Protein AF-A0A6S6T316-F1 (afdb_monomer_lite)

Secondary structure (DSSP, 8-state):
----PPPGGGSGGG-S-EETTEEES----TTTTTS-TTTS-HHHHHHHBT--EEEEEEPPP--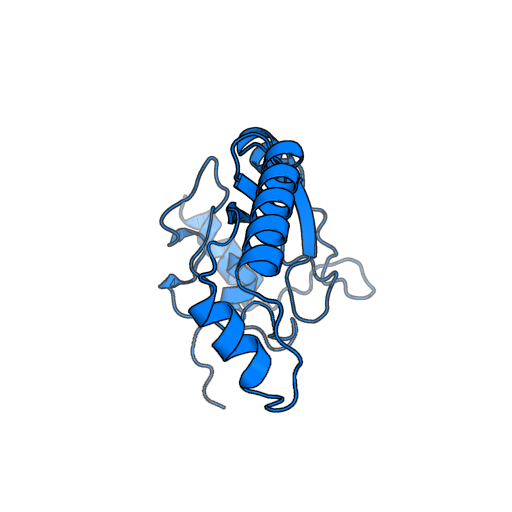HHHHHHHHHHS-TT--PPPHHHHHHHHHHHHHHHHHHSTTSEEEEEEEB-SSSSSSPEEEEEESSHHHHHHHHHH---------TTSS----HHHHHHHHHHHTT-

Foldseek 3Di:
DPPPADDPCQAQVNFPAADPNAAEQGDHDPQQAAAFPVRDHLRNCLRAALAKHKYKDFLDDDDLVNVVCVQCVVPVPRDDDDPVRVVVVSVVVQVVQCVVQPVRMKIWIWGNQVPDRRHTDTPDIHSDPVVSVVSSVVDRPRPAPDDPPRDRPSPVVSVVVVVVVVVVD

Structure (mmCIF, N/CA/C/O backbone):
data_AF-A0A6S6T316-F1
#
_entry.id   AF-A0A6S6T316-F1
#
loop_
_atom_site.group_PDB
_atom_site.id
_atom_site.type_symbol
_atom_site.label_atom_id
_atom_site.label_alt_id
_atom_site.label_comp_id
_atom_site.label_asym_id
_atom_site.label_entity_id
_atom_site.label_seq_id
_atom_site.pdbx_PDB_ins_code
_atom_site.Cartn_x
_atom_site.Cartn_y
_atom_site.Cartn_z
_atom_site.occupancy
_atom_site.B_iso_or_equiv
_atom_site.auth_seq_id
_atom_site.auth_comp_id
_atom_site.auth_asym_id
_atom_site.auth_atom_id
_atom_site.pdbx_PDB_model_num
ATOM 1 N N . MET A 1 1 ? -17.495 -25.872 -0.293 1.00 37.81 1 MET A N 1
ATOM 2 C CA . MET A 1 1 ? -16.042 -25.645 -0.421 1.00 37.81 1 MET A CA 1
ATOM 3 C C . MET A 1 1 ? -15.503 -25.477 0.986 1.00 37.81 1 MET A C 1
ATOM 5 O O . MET A 1 1 ? -16.246 -24.986 1.823 1.00 37.81 1 MET A O 1
ATOM 9 N N . LEU A 1 2 ? -14.320 -26.011 1.286 1.00 37.12 2 LEU A N 1
ATOM 10 C CA . LEU A 1 2 ? -13.720 -25.873 2.614 1.00 37.12 2 LEU A CA 1
ATOM 11 C C . LEU A 1 2 ? -13.450 -24.383 2.849 1.00 37.12 2 LEU A C 1
ATOM 13 O O . LEU A 1 2 ? -12.626 -23.819 2.140 1.00 37.12 2 LEU A O 1
ATOM 17 N N . ASN A 1 3 ? -14.174 -23.775 3.793 1.00 47.41 3 ASN A N 1
ATOM 18 C CA . ASN A 1 3 ? -13.830 -22.480 4.376 1.00 47.41 3 ASN A CA 1
ATOM 19 C C . ASN A 1 3 ? -12.446 -22.660 5.005 1.00 47.41 3 ASN A C 1
ATOM 21 O O . ASN A 1 3 ? -12.325 -23.193 6.110 1.00 47.41 3 ASN A O 1
ATOM 25 N N . THR A 1 4 ? -11.387 -22.339 4.271 1.00 56.19 4 THR A N 1
ATOM 26 C CA . THR A 1 4 ? -10.086 -22.127 4.892 1.00 56.19 4 THR A CA 1
ATOM 27 C C . THR A 1 4 ? -10.248 -20.888 5.747 1.00 56.19 4 THR A C 1
ATOM 29 O O . THR A 1 4 ? -10.395 -19.795 5.212 1.00 56.19 4 THR A O 1
ATOM 32 N N . LEU A 1 5 ? -10.324 -21.103 7.061 1.00 72.19 5 LEU A N 1
ATOM 33 C CA . LEU A 1 5 ? -10.373 -20.043 8.059 1.00 72.19 5 LEU A CA 1
ATOM 34 C C . LEU A 1 5 ? -9.274 -19.024 7.750 1.00 72.19 5 LEU A C 1
ATOM 36 O O . LEU A 1 5 ? -8.140 -19.418 7.463 1.00 72.19 5 LEU A O 1
ATOM 40 N N . PHE A 1 6 ? -9.623 -17.742 7.805 1.00 85.19 6 PHE A N 1
ATOM 41 C CA . PHE A 1 6 ? -8.655 -16.654 7.762 1.00 85.19 6 PHE A CA 1
ATOM 42 C C . PHE A 1 6 ? -7.544 -16.914 8.791 1.00 85.19 6 PHE A C 1
ATOM 44 O O . PHE A 1 6 ? -7.824 -17.157 9.964 1.00 85.19 6 PHE A O 1
ATOM 51 N N . ASP A 1 7 ? -6.292 -16.950 8.333 1.00 93.19 7 ASP A N 1
ATOM 52 C CA . ASP A 1 7 ? -5.141 -17.299 9.172 1.00 93.19 7 ASP A CA 1
ATOM 53 C C . ASP A 1 7 ? -4.931 -16.216 10.242 1.00 93.19 7 ASP A C 1
ATOM 55 O O . ASP A 1 7 ? -4.861 -15.027 9.926 1.00 93.19 7 ASP A O 1
ATOM 59 N N . GLU A 1 8 ? -4.807 -16.627 11.507 1.00 93.62 8 GLU A N 1
ATOM 60 C CA . GLU A 1 8 ? -4.684 -15.723 12.656 1.00 93.62 8 GLU A CA 1
ATOM 61 C C . GLU A 1 8 ? -3.498 -14.761 12.526 1.00 93.62 8 GLU A C 1
ATOM 63 O O . GLU A 1 8 ? -3.549 -13.650 13.053 1.00 93.62 8 GLU A O 1
ATOM 68 N N . LYS A 1 9 ? -2.441 -15.117 11.783 1.00 95.62 9 LYS A N 1
ATOM 69 C CA . LYS A 1 9 ? -1.315 -14.196 11.533 1.00 95.62 9 LYS A CA 1
ATOM 70 C C . LYS A 1 9 ? -1.733 -12.911 10.799 1.00 95.62 9 LYS A C 1
ATOM 72 O O . LYS A 1 9 ? -1.017 -11.916 10.855 1.00 95.62 9 LYS A O 1
ATOM 77 N N . TYR A 1 10 ? -2.866 -12.936 10.097 1.00 96.00 10 TYR A N 1
ATOM 78 C CA . TYR A 1 10 ? -3.429 -11.782 9.400 1.00 96.00 10 TYR A CA 1
ATOM 79 C C . TYR A 1 10 ? -4.398 -10.981 10.274 1.00 96.00 10 TYR A C 1
ATOM 81 O O . TYR A 1 10 ? -4.930 -9.974 9.818 1.00 96.00 10 TYR A O 1
ATOM 89 N N . TYR A 1 11 ? -4.668 -11.388 11.516 1.00 93.38 11 TYR A N 1
ATOM 90 C CA . TYR A 1 11 ? -5.544 -10.625 12.404 1.00 93.38 11 TYR A CA 1
ATOM 91 C C . TYR A 1 11 ? -4.879 -9.303 12.777 1.00 93.38 11 TYR A C 1
ATOM 93 O O . TYR A 1 11 ? -3.663 -9.238 12.970 1.00 93.38 11 TYR A O 1
ATOM 101 N N . PHE A 1 12 ? -5.671 -8.241 12.899 1.00 91.00 12 PHE A N 1
ATOM 102 C CA . PHE A 1 12 ? -5.146 -6.897 13.136 1.00 91.00 12 PHE A CA 1
ATOM 103 C C . PHE A 1 12 ? -4.294 -6.810 14.414 1.00 91.00 12 PHE A C 1
ATOM 105 O O . PHE A 1 12 ? -3.237 -6.188 14.426 1.00 91.00 12 PHE A O 1
ATOM 112 N N . GLU A 1 13 ? -4.735 -7.443 15.495 1.00 90.25 13 GLU A N 1
ATOM 113 C CA . GLU A 1 13 ? -4.039 -7.478 16.782 1.00 90.25 13 GLU A CA 1
ATOM 114 C C . GLU A 1 13 ? -2.739 -8.292 16.766 1.00 90.25 13 GLU A C 1
ATOM 116 O O . GLU A 1 13 ? -1.908 -8.118 17.655 1.00 90.25 13 GLU A O 1
ATOM 121 N N . ASN A 1 14 ? -2.551 -9.144 15.756 1.00 94.94 14 ASN A N 1
ATOM 122 C CA . ASN A 1 14 ? -1.367 -9.984 15.598 1.00 94.94 14 ASN A CA 1
ATOM 123 C C . ASN A 1 14 ? -0.296 -9.332 14.706 1.00 94.94 14 ASN A C 1
ATOM 125 O O . ASN A 1 14 ? 0.741 -9.941 14.449 1.00 94.94 14 ASN A O 1
ATOM 129 N N . GLN A 1 15 ? -0.524 -8.098 14.242 1.00 96.56 15 GLN A N 1
ATOM 130 C CA . GLN A 1 15 ? 0.447 -7.360 13.438 1.00 96.56 15 GLN A CA 1
ATOM 131 C C . GLN A 1 15 ? 1.603 -6.839 14.298 1.00 96.56 15 GLN A C 1
ATOM 133 O O . GLN A 1 15 ? 1.398 -6.311 15.390 1.00 96.56 15 GLN A O 1
ATOM 138 N N . GLU A 1 16 ? 2.831 -6.952 13.790 1.00 95.88 16 GLU A N 1
ATOM 139 C CA . GLU A 1 16 ? 4.038 -6.607 14.555 1.00 95.88 16 GLU A CA 1
ATOM 140 C C . GLU A 1 16 ? 4.209 -5.096 14.761 1.00 95.88 16 GLU A C 1
ATOM 142 O O . GLU A 1 16 ? 4.675 -4.652 15.811 1.00 95.88 16 GLU A O 1
ATOM 147 N N . ASN A 1 17 ? 3.836 -4.295 13.761 1.00 97.12 17 ASN A N 1
ATOM 148 C CA . ASN A 1 17 ? 4.099 -2.861 13.735 1.00 97.12 17 ASN A CA 1
ATOM 149 C C . ASN A 1 17 ? 2.803 -2.058 13.888 1.00 97.12 17 ASN A C 1
ATOM 151 O O . ASN A 1 17 ? 2.223 -1.577 12.915 1.00 97.12 17 ASN A O 1
ATOM 155 N N . ILE A 1 18 ? 2.337 -1.930 15.132 1.00 96.12 18 ILE A N 1
ATOM 156 C CA . ILE A 1 18 ? 1.175 -1.110 15.489 1.00 96.12 18 ILE A CA 1
ATOM 157 C C . ILE A 1 18 ? 1.657 0.142 16.220 1.00 96.12 18 ILE A C 1
ATOM 159 O O . ILE A 1 18 ? 2.182 0.068 17.332 1.00 96.12 18 ILE A O 1
ATOM 163 N N . VAL A 1 19 ? 1.422 1.308 15.620 1.00 96.56 19 VAL A N 1
ATOM 164 C CA . VAL A 1 19 ? 1.766 2.614 16.194 1.00 96.56 19 VAL A CA 1
ATOM 165 C C . VAL A 1 19 ? 0.485 3.397 16.422 1.00 96.56 19 VAL A C 1
ATOM 167 O O . VAL A 1 19 ? -0.316 3.587 15.511 1.00 96.56 19 VAL A O 1
ATOM 170 N N . ASP A 1 20 ? 0.268 3.827 17.664 1.00 93.31 20 ASP A N 1
ATOM 171 C CA . ASP A 1 20 ? -0.941 4.535 18.094 1.00 93.31 20 ASP A CA 1
ATOM 172 C C . ASP A 1 20 ? -2.260 3.865 17.658 1.00 93.31 20 ASP A C 1
ATOM 174 O O . ASP A 1 20 ? -3.233 4.536 17.305 1.00 93.31 20 ASP A O 1
ATOM 178 N N . GLY A 1 21 ? -2.292 2.529 17.679 1.00 90.94 21 GLY A N 1
ATOM 179 C CA . GLY A 1 21 ? -3.466 1.739 17.303 1.00 90.94 21 GLY A CA 1
ATOM 180 C C . GLY A 1 21 ? -3.693 1.588 15.796 1.00 90.94 21 GLY A C 1
ATOM 181 O O . GLY A 1 21 ? -4.751 1.093 15.415 1.00 90.94 21 GLY A O 1
ATOM 182 N N . ILE A 1 22 ? -2.731 1.981 14.955 1.00 95.81 22 ILE A N 1
ATOM 183 C CA . ILE A 1 22 ? -2.760 1.833 13.494 1.00 95.81 22 ILE A CA 1
ATOM 184 C C . ILE A 1 22 ? -1.643 0.879 13.064 1.00 95.81 22 ILE A C 1
ATOM 186 O O . ILE A 1 22 ? -0.488 1.071 13.442 1.00 95.81 22 ILE A O 1
ATOM 190 N N . ALA A 1 23 ? -1.979 -0.143 12.275 1.00 97.75 23 ALA A N 1
ATOM 191 C CA . ALA A 1 23 ? -0.981 -1.043 11.703 1.00 97.75 23 ALA A CA 1
ATOM 192 C C . ALA A 1 23 ? -0.223 -0.354 10.556 1.00 97.75 23 ALA A C 1
ATOM 194 O O . ALA A 1 23 ? -0.837 0.301 9.708 1.00 97.75 23 ALA A O 1
ATOM 195 N N . ILE A 1 24 ? 1.098 -0.514 10.534 1.00 98.44 24 ILE A N 1
ATOM 196 C CA . ILE A 1 24 ? 2.003 -0.011 9.498 1.00 98.44 24 ILE A CA 1
ATOM 197 C C . ILE A 1 24 ? 2.641 -1.211 8.802 1.00 98.44 24 ILE A C 1
ATOM 199 O O . ILE A 1 24 ? 3.224 -2.060 9.470 1.00 98.44 24 ILE A O 1
ATOM 203 N N . ASP A 1 25 ? 2.539 -1.257 7.476 1.00 98.38 25 ASP A N 1
ATOM 204 C CA . ASP A 1 25 ? 2.974 -2.376 6.636 1.00 98.38 25 ASP A CA 1
ATOM 205 C C . ASP A 1 25 ? 2.491 -3.733 7.178 1.00 98.38 25 ASP A C 1
ATOM 207 O O . ASP A 1 25 ? 3.304 -4.626 7.432 1.00 98.38 25 ASP A O 1
ATOM 211 N N . PRO A 1 26 ? 1.172 -3.891 7.420 1.00 97.94 26 PRO A N 1
ATOM 212 C CA . PRO A 1 26 ? 0.649 -5.130 7.972 1.00 97.94 26 PRO A CA 1
ATOM 213 C C . PRO A 1 26 ? 0.907 -6.314 7.038 1.00 97.94 26 PRO A C 1
ATOM 215 O O . PRO A 1 26 ? 0.885 -6.188 5.812 1.00 97.94 26 PRO A O 1
ATOM 218 N N . LEU A 1 27 ? 1.073 -7.490 7.635 1.00 97.94 27 LEU A N 1
ATOM 219 C CA . LEU A 1 27 ? 1.036 -8.753 6.923 1.00 97.94 27 LEU A CA 1
ATOM 220 C C . LEU A 1 27 ? -0.416 -9.032 6.517 1.00 97.94 27 LEU A C 1
ATOM 222 O O . LEU A 1 27 ? -1.286 -9.219 7.367 1.00 97.94 27 LEU A O 1
ATOM 226 N N . LEU A 1 28 ? -0.667 -9.072 5.212 1.00 96.44 28 LEU A N 1
ATOM 227 C CA . LEU A 1 28 ? -1.986 -9.297 4.619 1.00 96.44 28 LEU A CA 1
ATOM 228 C C . LEU A 1 28 ? -1.962 -10.549 3.724 1.00 96.44 28 LEU A C 1
ATOM 230 O O . LEU A 1 28 ? -0.885 -10.943 3.265 1.00 96.44 28 LEU A O 1
ATOM 234 N N . PRO A 1 29 ? -3.116 -11.190 3.469 1.00 95.44 29 PRO A N 1
ATOM 235 C CA . PRO A 1 29 ? -3.225 -12.229 2.448 1.00 95.44 29 PRO A CA 1
ATOM 236 C C . PRO A 1 29 ? -2.795 -11.737 1.063 1.00 95.44 29 PRO A C 1
ATOM 238 O O . PRO A 1 29 ? -3.011 -10.573 0.717 1.00 95.44 29 PRO A O 1
ATOM 241 N N . ASP A 1 30 ? -2.261 -12.642 0.242 1.00 95.56 30 ASP A N 1
ATOM 242 C CA . ASP A 1 30 ? -1.826 -12.330 -1.129 1.00 95.56 30 ASP A CA 1
ATOM 243 C C . ASP A 1 30 ? -2.976 -11.788 -2.001 1.00 95.56 30 ASP A C 1
ATOM 245 O O . ASP A 1 30 ? -2.758 -10.982 -2.905 1.00 95.56 30 ASP A O 1
ATOM 249 N N . ASP A 1 31 ? -4.210 -12.208 -1.719 1.00 95.19 31 ASP A N 1
ATOM 250 C CA . ASP A 1 31 ? -5.435 -11.847 -2.432 1.00 95.19 31 ASP A CA 1
ATOM 251 C C . ASP A 1 31 ? -6.216 -10.690 -1.781 1.00 95.19 31 ASP A C 1
ATOM 253 O O . ASP A 1 31 ? -7.246 -10.270 -2.309 1.00 95.19 31 ASP A O 1
ATOM 257 N N . PHE A 1 32 ? -5.710 -10.087 -0.697 1.00 95.88 32 PHE A N 1
ATOM 258 C CA . PHE A 1 32 ? -6.407 -9.036 0.061 1.00 95.88 32 PHE A CA 1
ATOM 259 C C . PHE A 1 32 ? -6.859 -7.839 -0.794 1.00 95.88 32 PHE A C 1
ATOM 261 O O . PHE A 1 32 ? -7.864 -7.192 -0.491 1.00 95.88 32 PHE A O 1
ATOM 268 N N . TYR A 1 33 ? -6.126 -7.539 -1.869 1.00 96.62 33 TYR A N 1
ATOM 269 C CA . TYR A 1 33 ? -6.394 -6.437 -2.800 1.00 96.62 33 TYR A CA 1
ATOM 270 C C . TYR A 1 33 ? -7.255 -6.824 -4.011 1.00 96.62 33 TYR A C 1
ATOM 272 O O . TYR A 1 33 ? -7.477 -5.986 -4.885 1.00 96.62 33 TYR A O 1
ATOM 280 N N . THR A 1 34 ? -7.692 -8.078 -4.094 1.00 95.50 34 THR A N 1
ATOM 281 C CA . THR A 1 34 ? -8.441 -8.618 -5.237 1.00 95.50 34 THR A CA 1
ATOM 282 C C . THR A 1 34 ? -9.684 -9.412 -4.842 1.00 95.50 34 THR A C 1
ATOM 284 O O . THR A 1 34 ? -10.527 -9.659 -5.701 1.00 95.50 34 THR A O 1
ATOM 287 N N . THR A 1 35 ? -9.816 -9.816 -3.577 1.00 93.25 35 THR A N 1
ATOM 288 C CA . THR A 1 35 ? -10.976 -10.571 -3.085 1.00 93.25 35 THR A CA 1
ATOM 289 C C . THR A 1 35 ? -12.196 -9.664 -2.932 1.00 93.25 35 THR A C 1
ATOM 291 O O . THR A 1 35 ? -12.150 -8.641 -2.238 1.00 93.25 35 THR A O 1
ATOM 294 N N . ALA A 1 36 ? -13.303 -10.049 -3.574 1.00 90.44 36 ALA A N 1
ATOM 295 C CA . ALA A 1 36 ? -14.576 -9.341 -3.500 1.00 90.44 36 ALA A CA 1
ATOM 296 C C . ALA A 1 36 ? -15.077 -9.258 -2.051 1.00 90.44 36 ALA A C 1
ATOM 298 O O . ALA A 1 36 ? -14.956 -10.220 -1.298 1.00 90.44 36 ALA A O 1
ATOM 299 N N . ASN A 1 37 ? -15.664 -8.132 -1.641 1.00 87.06 37 ASN A N 1
ATOM 300 C CA . ASN A 1 37 ? -16.099 -7.934 -0.253 1.00 87.06 37 ASN A CA 1
ATOM 301 C C . ASN A 1 37 ? -17.132 -8.975 0.219 1.00 87.06 37 ASN A C 1
ATOM 303 O O . ASN A 1 37 ? -17.152 -9.304 1.400 1.00 87.06 37 ASN A O 1
ATOM 307 N N . ASP A 1 38 ? -17.974 -9.481 -0.685 1.00 84.88 38 ASP A N 1
ATOM 308 C CA . ASP A 1 38 ? -18.977 -10.523 -0.431 1.00 84.88 38 ASP A CA 1
ATOM 309 C C . ASP A 1 38 ? -18.404 -11.952 -0.443 1.00 84.88 38 ASP A C 1
ATOM 311 O O . ASP A 1 38 ? -19.079 -12.887 -0.013 1.00 84.88 38 ASP A O 1
ATOM 315 N N . GLU A 1 39 ? -17.157 -12.120 -0.884 1.00 87.88 39 GLU A N 1
ATOM 316 C CA . GLU A 1 39 ? -16.420 -13.389 -0.884 1.00 87.88 39 GLU A CA 1
ATOM 317 C C . GLU A 1 39 ? -15.393 -13.489 0.261 1.00 87.88 39 GLU A C 1
ATOM 319 O O . GLU A 1 39 ? -14.829 -14.563 0.478 1.00 87.88 39 GLU A O 1
ATOM 324 N N . ARG A 1 40 ? -15.148 -12.399 1.007 1.00 89.81 40 ARG A N 1
ATOM 325 C CA . ARG A 1 40 ? -14.184 -12.362 2.124 1.00 89.81 40 ARG A CA 1
ATOM 326 C C . ARG A 1 40 ? -14.622 -13.229 3.301 1.00 89.81 40 ARG A C 1
ATOM 328 O O . ARG A 1 40 ? -15.809 -13.358 3.606 1.00 89.81 40 ARG A O 1
ATOM 335 N N . ASP A 1 41 ? -13.639 -13.770 4.018 1.00 89.12 41 ASP A N 1
ATOM 336 C CA . ASP A 1 41 ? -13.895 -14.488 5.266 1.00 89.12 41 ASP A CA 1
ATOM 337 C C . ASP A 1 41 ? -14.466 -13.535 6.331 1.00 89.12 41 ASP A C 1
ATOM 339 O O . ASP A 1 41 ? -14.079 -12.369 6.442 1.00 89.12 41 ASP A O 1
ATOM 343 N N . THR A 1 42 ? -15.388 -14.032 7.156 1.00 84.19 42 THR A N 1
ATOM 344 C CA . THR A 1 42 ? -16.025 -13.219 8.201 1.00 84.19 42 THR A CA 1
ATOM 345 C C . THR A 1 42 ? -15.030 -12.681 9.227 1.00 84.19 42 THR A C 1
ATOM 347 O O . THR A 1 42 ? -15.230 -11.577 9.728 1.00 84.19 42 THR A O 1
ATOM 350 N N . ASN A 1 43 ? -13.956 -13.417 9.534 1.00 85.25 43 ASN A N 1
ATOM 351 C CA . ASN A 1 43 ? -12.920 -12.927 10.442 1.00 85.25 43 ASN A CA 1
ATOM 352 C C . ASN A 1 43 ? -12.082 -11.841 9.766 1.00 85.25 43 ASN A C 1
ATOM 354 O O . ASN A 1 43 ? -11.781 -10.830 10.390 1.00 85.25 43 ASN A O 1
ATOM 358 N N . GLU A 1 44 ? -11.761 -11.983 8.480 1.00 90.56 44 GLU A N 1
ATOM 359 C CA . GLU A 1 44 ? -11.065 -10.928 7.738 1.00 90.56 44 GLU A CA 1
ATOM 360 C C . GLU A 1 44 ? -11.830 -9.600 7.811 1.00 90.56 44 GLU A C 1
ATOM 362 O O . GLU A 1 44 ? -11.257 -8.569 8.174 1.00 90.56 44 GLU A O 1
ATOM 367 N N . LEU A 1 45 ? -13.142 -9.640 7.550 1.00 88.88 45 LEU A N 1
ATOM 368 C CA . LEU A 1 45 ? -14.012 -8.476 7.700 1.00 88.88 45 LEU A CA 1
ATOM 369 C C . LEU A 1 45 ? -14.021 -7.960 9.148 1.00 88.88 45 LEU A C 1
ATOM 371 O O . LEU A 1 45 ? -13.918 -6.753 9.352 1.00 88.88 45 LEU A O 1
ATOM 375 N N . ALA A 1 46 ? -14.074 -8.841 10.153 1.00 83.69 46 ALA A N 1
ATOM 376 C CA . ALA A 1 46 ? -14.035 -8.456 11.568 1.00 83.69 46 ALA A CA 1
ATOM 377 C C . ALA A 1 46 ? -12.765 -7.692 11.964 1.00 83.69 46 ALA A C 1
ATOM 379 O O . ALA A 1 46 ? -12.841 -6.718 12.717 1.00 83.69 46 ALA A O 1
ATOM 380 N N . HIS A 1 47 ? -11.608 -8.095 11.440 1.00 86.81 47 HIS A N 1
ATOM 381 C CA . HIS A 1 47 ? -10.334 -7.474 11.795 1.00 86.81 47 HIS A CA 1
ATOM 382 C C . HIS A 1 47 ? -10.025 -6.219 10.967 1.00 86.81 47 HIS A C 1
ATOM 384 O O . HIS A 1 47 ? -9.418 -5.286 11.500 1.00 86.81 47 HIS A O 1
ATOM 390 N N . TRP A 1 48 ? -10.453 -6.157 9.701 1.00 92.94 48 TRP A N 1
ATOM 391 C CA . TRP A 1 48 ? -9.983 -5.134 8.757 1.00 92.94 48 TRP A CA 1
ATOM 392 C C . TRP A 1 48 ? -11.055 -4.177 8.232 1.00 92.94 48 TRP A C 1
ATOM 394 O O . TRP A 1 48 ? -10.712 -3.086 7.763 1.00 92.94 48 TRP A O 1
ATOM 404 N N . TRP A 1 49 ? -12.344 -4.523 8.306 1.00 90.12 49 TRP A N 1
ATOM 405 C CA . TRP A 1 49 ? -13.397 -3.651 7.786 1.00 90.12 49 TRP A CA 1
ATOM 406 C C . TRP A 1 49 ? -13.494 -2.349 8.580 1.00 90.12 49 TRP A C 1
ATOM 408 O O . TRP A 1 49 ? -13.552 -2.339 9.809 1.00 90.12 49 TRP A O 1
ATOM 418 N N . GLY A 1 50 ? -13.501 -1.221 7.872 1.00 87.81 50 GLY A N 1
ATOM 419 C CA . GLY A 1 50 ? -13.552 0.108 8.476 1.00 87.81 50 GLY A CA 1
ATOM 420 C C . GLY A 1 50 ? -12.314 0.478 9.299 1.00 87.81 50 GLY A C 1
ATOM 421 O O . GLY A 1 50 ? -12.315 1.546 9.912 1.00 87.81 50 GLY A O 1
ATOM 422 N N . ARG A 1 51 ? -11.262 -0.353 9.304 1.00 91.88 51 ARG A N 1
ATOM 423 C CA . ARG A 1 51 ? -10.043 -0.140 10.081 1.00 91.88 51 ARG A CA 1
ATOM 424 C C . ARG A 1 51 ? -8.909 0.369 9.181 1.00 91.88 51 ARG A C 1
ATOM 426 O O . ARG A 1 51 ? -8.425 -0.379 8.330 1.00 91.88 51 ARG A O 1
ATOM 433 N N . PRO A 1 52 ? -8.470 1.632 9.337 1.00 95.06 52 PRO A N 1
ATOM 434 C CA . PRO A 1 52 ? -7.361 2.149 8.555 1.00 95.06 52 PRO A CA 1
ATOM 435 C C . PRO A 1 52 ? -6.032 1.488 8.914 1.00 95.06 52 PRO A C 1
ATOM 437 O O . PRO A 1 52 ? -5.753 1.197 10.078 1.00 95.06 52 PRO A O 1
ATOM 440 N N . PHE A 1 53 ? -5.188 1.334 7.906 1.00 97.38 53 PHE A N 1
ATOM 441 C CA . PHE A 1 53 ? -3.797 0.927 8.037 1.00 97.38 53 PHE A CA 1
ATOM 442 C C . PHE A 1 53 ? -2.927 1.762 7.098 1.00 97.38 53 PHE A C 1
ATOM 444 O O . PHE A 1 53 ? -3.426 2.440 6.193 1.00 97.38 53 PHE A O 1
ATOM 451 N N . ILE A 1 54 ? -1.623 1.750 7.345 1.00 98.56 54 ILE A N 1
ATOM 452 C CA . ILE A 1 54 ? -0.643 2.521 6.585 1.00 98.56 54 ILE A CA 1
ATOM 453 C C . ILE A 1 54 ? 0.268 1.550 5.850 1.00 98.56 54 ILE A C 1
ATOM 455 O O . ILE A 1 54 ? 0.717 0.573 6.435 1.00 98.56 54 ILE A O 1
ATOM 459 N N . THR A 1 55 ? 0.571 1.836 4.588 1.00 98.50 55 THR A N 1
ATOM 460 C CA . THR A 1 55 ? 1.664 1.181 3.860 1.00 98.50 55 THR A CA 1
ATOM 461 C C . THR A 1 55 ? 2.727 2.206 3.502 1.00 98.50 55 THR A C 1
ATOM 463 O O . THR A 1 55 ? 2.397 3.332 3.108 1.00 98.50 55 THR A O 1
ATOM 466 N N . THR A 1 56 ? 3.989 1.823 3.612 1.00 98.06 56 THR A N 1
ATOM 467 C CA . THR A 1 56 ? 5.128 2.644 3.225 1.00 98.06 56 THR A CA 1
ATOM 468 C C . THR A 1 56 ? 5.638 2.239 1.850 1.00 98.06 56 THR A C 1
ATOM 470 O O . THR A 1 56 ? 5.586 1.082 1.443 1.00 98.06 56 THR A O 1
ATOM 473 N N . GLU A 1 57 ? 6.106 3.220 1.091 1.00 97.31 57 GLU A N 1
ATOM 474 C CA . GLU A 1 57 ? 6.792 2.981 -0.171 1.00 97.31 57 GLU A CA 1
ATOM 475 C C . GLU A 1 57 ? 7.996 3.908 -0.253 1.00 97.31 57 GLU A C 1
ATOM 477 O O . GLU A 1 57 ? 7.884 5.109 0.004 1.00 97.31 57 GLU A O 1
ATOM 482 N N . SER A 1 58 ? 9.147 3.349 -0.605 1.00 96.06 58 SER A N 1
ATOM 483 C CA . SER A 1 58 ? 10.337 4.103 -0.979 1.00 96.06 58 SER A CA 1
ATOM 484 C C . SER A 1 58 ? 10.498 4.098 -2.491 1.00 96.06 58 SER A C 1
ATOM 486 O O . SER A 1 58 ? 9.877 3.306 -3.203 1.00 96.06 58 SER A O 1
ATOM 488 N N . PHE A 1 59 ? 11.379 4.956 -2.996 1.00 94.44 59 PHE A N 1
ATOM 489 C CA . PHE A 1 59 ? 11.757 4.891 -4.396 1.00 94.44 59 PHE A CA 1
ATOM 490 C C . PHE A 1 59 ? 12.293 3.494 -4.737 1.00 94.44 59 PHE A C 1
ATOM 492 O O . PHE A 1 59 ? 13.241 3.016 -4.115 1.00 94.44 59 PHE A O 1
ATOM 499 N N . MET A 1 60 ? 11.656 2.825 -5.699 1.00 88.75 60 MET A N 1
ATOM 500 C CA . MET A 1 60 ? 12.034 1.472 -6.096 1.00 88.75 60 MET A CA 1
ATOM 501 C C . MET A 1 60 ? 13.405 1.491 -6.767 1.00 88.75 60 MET A C 1
ATOM 503 O O . MET A 1 60 ? 13.573 2.080 -7.834 1.00 88.75 60 MET A O 1
ATOM 507 N N . GLU A 1 61 ? 14.379 0.801 -6.191 1.00 86.69 61 GLU A N 1
ATOM 508 C CA . GLU A 1 61 ? 15.629 0.530 -6.890 1.00 86.69 61 GLU A CA 1
ATOM 509 C C . GLU A 1 61 ? 15.371 -0.488 -8.008 1.00 86.69 61 GLU A C 1
ATOM 511 O O . GLU A 1 61 ? 14.757 -1.532 -7.793 1.00 86.69 61 GLU A O 1
ATOM 516 N N . ASP A 1 62 ? 15.824 -0.182 -9.221 1.00 88.25 62 ASP A N 1
ATOM 517 C CA . ASP A 1 62 ? 15.717 -1.085 -10.365 1.00 88.25 62 ASP A CA 1
ATOM 518 C C . ASP A 1 62 ? 17.031 -1.032 -11.133 1.00 88.25 62 ASP A C 1
ATOM 520 O O . ASP A 1 62 ? 17.496 0.046 -11.518 1.00 88.25 62 ASP A O 1
ATOM 524 N N . SER A 1 63 ? 17.655 -2.190 -11.328 1.00 94.38 63 SER A N 1
ATOM 525 C CA . SER A 1 63 ? 18.879 -2.269 -12.115 1.00 94.38 63 SER A CA 1
ATOM 526 C C . SER A 1 63 ? 18.541 -2.229 -13.601 1.00 94.38 63 SER A C 1
ATOM 528 O O . SER A 1 63 ? 17.472 -2.663 -14.034 1.00 94.38 63 SER A O 1
ATOM 530 N N . TYR A 1 64 ? 19.480 -1.758 -14.421 1.00 96.25 64 TYR A N 1
ATOM 531 C CA . TYR A 1 64 ? 19.287 -1.768 -15.871 1.00 96.25 64 TYR A CA 1
ATOM 532 C C . TYR A 1 64 ? 19.053 -3.188 -16.416 1.00 96.25 64 TYR A C 1
ATOM 534 O O . TYR A 1 64 ? 18.271 -3.378 -17.344 1.00 96.25 64 TYR A O 1
ATOM 542 N N . GLU A 1 65 ? 19.679 -4.204 -15.813 1.00 95.50 65 GLU A N 1
ATOM 543 C CA . GLU A 1 65 ? 19.462 -5.609 -16.167 1.00 95.50 65 GLU A CA 1
ATOM 544 C C . GLU A 1 65 ? 18.029 -6.067 -15.853 1.00 95.50 65 GLU A C 1
ATOM 546 O O . GLU A 1 65 ? 17.372 -6.665 -16.709 1.00 95.50 65 GLU A O 1
ATOM 551 N N . ALA A 1 66 ? 17.523 -5.752 -14.656 1.00 94.62 66 ALA A N 1
ATOM 552 C CA . ALA A 1 66 ? 16.161 -6.090 -14.252 1.00 94.62 66 ALA A CA 1
ATOM 553 C C . ALA A 1 66 ? 15.117 -5.373 -15.125 1.00 94.62 66 ALA A C 1
ATOM 555 O O . ALA A 1 66 ? 14.156 -6.006 -15.574 1.00 94.62 66 ALA A O 1
ATOM 556 N N . TYR A 1 67 ? 15.359 -4.103 -15.462 1.00 94.50 67 TYR A N 1
ATOM 557 C CA . TYR A 1 67 ? 14.591 -3.364 -16.463 1.00 94.50 67 TYR A CA 1
ATOM 558 C C . TYR A 1 67 ? 14.594 -4.074 -17.822 1.00 94.50 67 TYR A C 1
ATOM 560 O O . TYR A 1 67 ? 13.525 -4.369 -18.357 1.00 94.50 67 TYR A O 1
ATOM 568 N N . CYS A 1 68 ? 15.770 -4.408 -18.365 1.00 94.56 68 CYS A N 1
ATOM 569 C CA . CYS A 1 68 ? 15.879 -5.059 -19.672 1.00 94.56 68 CYS A CA 1
ATOM 570 C C . CYS A 1 68 ? 15.097 -6.374 -19.714 1.00 94.56 68 CYS A C 1
ATOM 572 O O . CYS A 1 68 ? 14.358 -6.630 -20.668 1.00 94.56 68 CYS A O 1
ATOM 574 N N . LYS A 1 69 ? 15.224 -7.188 -18.662 1.00 94.00 69 LYS A N 1
ATOM 575 C CA . LYS A 1 69 ? 14.491 -8.445 -18.523 1.00 94.00 69 LYS A CA 1
ATOM 576 C C . LYS A 1 69 ? 12.980 -8.207 -18.518 1.00 94.00 69 LYS A C 1
ATOM 578 O O . LYS A 1 69 ? 12.291 -8.767 -19.362 1.00 94.00 69 LYS A O 1
ATOM 583 N N . ARG A 1 70 ? 12.477 -7.340 -17.632 1.00 93.25 70 ARG A N 1
ATOM 584 C CA . ARG A 1 70 ? 11.038 -7.051 -17.505 1.00 93.25 70 ARG A CA 1
ATOM 585 C C . ARG A 1 70 ? 10.432 -6.544 -18.813 1.00 93.25 70 ARG A C 1
ATOM 587 O O . ARG A 1 70 ? 9.340 -6.958 -19.185 1.00 93.25 70 ARG A O 1
ATOM 594 N N . MET A 1 71 ? 11.140 -5.661 -19.515 1.00 92.75 71 MET A N 1
ATOM 595 C CA . MET A 1 71 ? 10.624 -5.051 -20.742 1.00 92.75 71 MET A CA 1
ATOM 596 C C . MET A 1 71 ? 10.642 -5.997 -21.946 1.00 92.75 71 MET A C 1
ATOM 598 O O . MET A 1 71 ? 9.854 -5.806 -22.866 1.00 92.75 71 MET A O 1
ATOM 602 N N . THR A 1 72 ? 11.502 -7.019 -21.944 1.00 93.81 72 THR A N 1
ATOM 603 C CA . THR A 1 72 ? 11.606 -7.986 -23.054 1.00 93.81 72 THR A CA 1
ATOM 604 C C . THR A 1 72 ? 10.896 -9.311 -22.792 1.00 93.81 72 THR A C 1
ATOM 606 O O . THR A 1 72 ? 10.708 -10.090 -23.724 1.00 93.81 72 THR A O 1
ATOM 609 N N . GLU A 1 73 ? 10.465 -9.567 -21.551 1.00 92.25 73 GLU A N 1
ATOM 610 C CA . GLU A 1 73 ? 9.821 -10.821 -21.141 1.00 92.25 73 GLU A CA 1
ATOM 611 C C . GLU A 1 73 ? 8.536 -11.116 -21.925 1.00 92.25 73 GLU A C 1
ATOM 613 O O . GLU A 1 73 ? 8.303 -12.255 -22.328 1.00 92.25 73 GLU A O 1
ATOM 618 N N . PHE A 1 74 ? 7.730 -10.087 -22.191 1.00 85.69 74 PHE A N 1
ATOM 619 C CA . PHE A 1 74 ? 6.455 -10.224 -22.904 1.00 85.69 74 PHE A CA 1
ATOM 620 C C . PHE A 1 74 ? 6.512 -9.747 -24.358 1.00 85.69 74 PHE A C 1
ATOM 622 O O . PHE A 1 74 ? 5.658 -10.126 -25.159 1.00 85.69 74 PHE A O 1
ATOM 629 N N . ASP A 1 75 ? 7.520 -8.947 -24.709 1.00 90.94 75 ASP A N 1
ATOM 630 C CA . ASP A 1 75 ? 7.750 -8.469 -26.068 1.00 90.94 75 ASP A CA 1
ATOM 631 C C . ASP A 1 75 ? 9.250 -8.400 -26.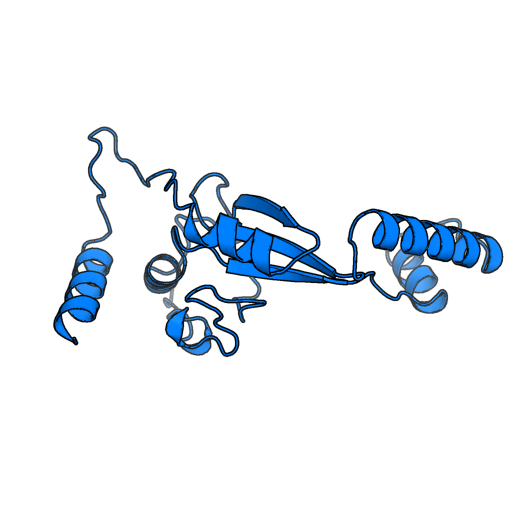369 1.00 90.94 75 ASP A C 1
ATOM 633 O O . ASP A 1 75 ? 9.947 -7.434 -26.062 1.00 90.94 75 ASP A O 1
ATOM 637 N N . VAL A 1 76 ? 9.753 -9.438 -27.032 1.00 84.50 76 VAL A N 1
ATOM 638 C CA . VAL A 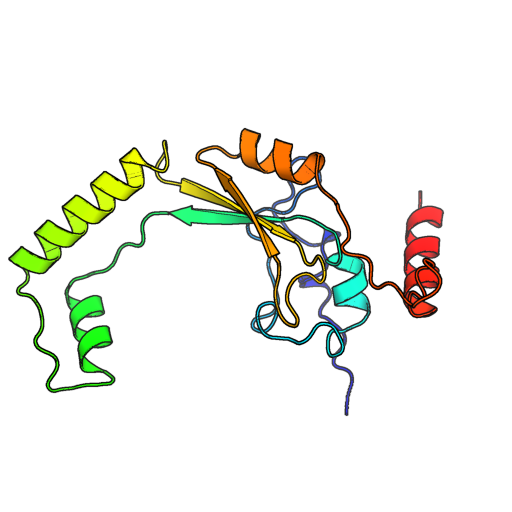1 76 ? 11.161 -9.524 -27.443 1.00 84.50 76 VAL A CA 1
ATOM 639 C C . VAL A 1 76 ? 11.558 -8.463 -28.475 1.00 84.50 76 VAL A C 1
ATOM 641 O O . VAL A 1 76 ? 12.749 -8.246 -28.691 1.00 84.50 76 VAL A O 1
ATOM 644 N N . ALA A 1 77 ? 10.590 -7.817 -29.134 1.00 92.00 77 ALA A N 1
ATOM 645 C CA . ALA A 1 77 ? 10.831 -6.729 -30.074 1.00 92.00 77 ALA A CA 1
ATOM 646 C C . ALA A 1 77 ? 10.795 -5.347 -29.399 1.00 92.00 77 ALA A C 1
ATOM 648 O O . ALA A 1 77 ? 10.976 -4.335 -30.086 1.00 92.00 77 ALA A O 1
ATOM 649 N N . TYR A 1 78 ? 10.594 -5.288 -28.076 1.00 92.38 78 TYR A N 1
ATOM 650 C CA . TYR A 1 78 ? 10.596 -4.038 -27.332 1.00 92.38 78 TYR A CA 1
ATOM 651 C C . TYR A 1 78 ? 11.926 -3.301 -27.515 1.00 92.38 78 TYR A C 1
ATOM 653 O O . TYR A 1 78 ? 13.016 -3.831 -27.274 1.00 92.38 78 TYR A O 1
ATOM 661 N N . LYS A 1 79 ? 11.843 -2.037 -27.934 1.00 94.69 79 LYS A N 1
ATOM 662 C CA . LYS A 1 79 ? 13.018 -1.181 -28.080 1.00 94.69 79 LYS A CA 1
ATOM 663 C C . LYS A 1 79 ? 13.456 -0.687 -26.703 1.00 94.69 79 LYS A C 1
ATOM 665 O O . LYS A 1 79 ? 12.908 0.285 -26.190 1.00 94.69 79 LYS A O 1
ATOM 670 N N . LEU A 1 80 ? 14.461 -1.349 -26.140 1.00 95.38 80 LEU A N 1
ATOM 671 C CA . LEU A 1 80 ? 15.094 -0.933 -24.892 1.00 95.38 80 LEU A CA 1
ATOM 672 C C . LEU A 1 80 ? 15.736 0.453 -25.027 1.00 95.38 80 LEU A C 1
ATOM 674 O O . LEU A 1 80 ? 16.340 0.781 -26.053 1.00 95.38 80 LEU A O 1
ATOM 678 N N . GLU A 1 81 ? 15.609 1.243 -23.966 1.00 96.38 81 GLU A N 1
ATOM 679 C CA . GLU A 1 81 ? 16.465 2.406 -23.729 1.00 96.38 81 GLU A CA 1
ATOM 680 C C . GLU A 1 81 ? 17.927 1.962 -23.648 1.00 96.38 81 GLU A C 1
ATOM 682 O O . GLU A 1 81 ? 18.214 0.834 -23.255 1.00 96.38 81 GLU A O 1
ATOM 687 N N . SER A 1 82 ? 18.858 2.847 -23.988 1.00 97.19 82 SER A N 1
ATOM 688 C CA . SER A 1 82 ? 20.266 2.653 -23.642 1.00 97.19 82 SER A CA 1
ATOM 689 C C . SER A 1 82 ? 20.486 2.772 -22.128 1.00 97.19 82 SER A C 1
ATOM 691 O O . SER A 1 82 ? 19.669 3.342 -21.405 1.00 97.19 82 SER A O 1
ATOM 693 N N . LEU A 1 83 ? 21.632 2.285 -21.637 1.00 97.44 83 LEU A N 1
ATOM 694 C CA . LEU A 1 83 ? 22.006 2.423 -20.224 1.00 97.44 83 LEU A CA 1
ATOM 695 C C . LEU A 1 83 ? 22.038 3.895 -19.774 1.00 97.44 83 LEU A C 1
ATOM 697 O O . LEU A 1 83 ? 21.635 4.200 -18.655 1.00 97.44 83 LEU A O 1
ATOM 701 N N . GLU A 1 84 ? 22.510 4.801 -20.632 1.00 97.69 84 GLU A N 1
ATOM 702 C CA . GLU A 1 84 ? 22.579 6.237 -20.337 1.00 97.69 84 GLU A CA 1
ATOM 703 C C . GLU A 1 84 ? 21.180 6.853 -20.213 1.00 97.69 84 GLU A C 1
ATOM 705 O O . GLU A 1 84 ? 20.884 7.490 -19.203 1.00 97.69 84 GLU A O 1
ATOM 710 N N . GLU A 1 85 ? 20.298 6.596 -21.186 1.00 97.75 85 GLU A N 1
ATOM 711 C CA . GLU A 1 85 ? 18.901 7.053 -21.158 1.00 97.75 85 GLU A CA 1
ATOM 712 C C . GLU A 1 85 ? 18.161 6.518 -19.928 1.00 97.75 85 GLU A C 1
ATOM 714 O O . GLU A 1 85 ? 17.506 7.290 -19.225 1.00 97.75 85 GLU A O 1
ATOM 719 N N . PHE A 1 86 ? 18.325 5.225 -19.627 1.00 97.06 86 PHE A N 1
ATOM 720 C CA . PHE A 1 86 ? 17.768 4.610 -18.428 1.00 97.06 86 PHE A CA 1
ATOM 721 C C . PHE A 1 86 ? 18.268 5.324 -17.174 1.00 97.06 86 PHE A C 1
ATOM 723 O O . PHE A 1 86 ? 17.463 5.769 -16.364 1.00 97.06 86 PHE A O 1
ATOM 730 N N . THR A 1 87 ? 19.585 5.483 -17.029 1.00 96.00 87 THR A N 1
ATOM 731 C CA . THR A 1 87 ? 20.197 6.072 -15.829 1.00 96.00 87 THR A CA 1
ATOM 732 C C . THR A 1 87 ? 19.727 7.509 -15.627 1.00 96.00 87 THR A C 1
ATOM 734 O O . THR A 1 87 ? 19.250 7.846 -14.549 1.00 96.00 87 THR A O 1
ATOM 737 N N . THR A 1 88 ? 19.751 8.331 -16.680 1.00 97.38 88 THR A N 1
ATOM 738 C CA . THR A 1 88 ? 19.256 9.714 -16.621 1.00 97.38 88 THR A CA 1
ATOM 739 C C . THR A 1 88 ? 17.771 9.772 -16.259 1.00 97.38 88 THR A C 1
ATOM 741 O O . THR A 1 88 ? 17.360 10.617 -15.463 1.00 97.38 88 THR A O 1
ATOM 744 N N . ARG A 1 89 ? 16.934 8.8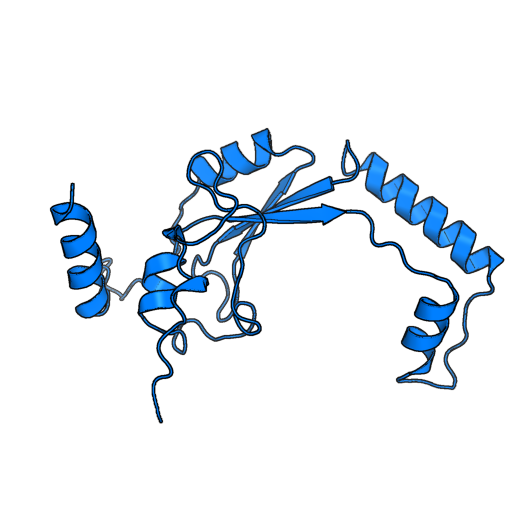82 -16.810 1.00 96.12 89 ARG A N 1
ATOM 745 C CA . ARG A 1 89 ? 15.518 8.807 -16.426 1.00 96.12 89 ARG A CA 1
ATOM 746 C C . ARG A 1 89 ? 15.370 8.429 -14.953 1.00 96.12 89 ARG A C 1
ATOM 748 O O . ARG A 1 89 ? 14.638 9.110 -14.247 1.00 96.12 89 ARG A O 1
ATOM 755 N N . ARG A 1 90 ? 16.103 7.419 -14.470 1.00 95.50 90 ARG A N 1
ATOM 756 C CA . ARG A 1 90 ? 16.059 6.987 -13.063 1.00 95.50 90 ARG A CA 1
ATOM 757 C C . ARG A 1 90 ? 16.499 8.089 -12.099 1.00 95.50 90 ARG A C 1
ATOM 759 O O . ARG A 1 90 ? 15.808 8.303 -11.113 1.00 95.50 90 ARG A O 1
ATOM 766 N N . GLU A 1 91 ? 17.571 8.819 -12.401 1.00 95.12 91 GLU A N 1
ATOM 767 C CA . GLU A 1 91 ? 18.026 9.957 -11.586 1.00 95.12 91 GLU A CA 1
ATOM 768 C C . GLU A 1 91 ? 16.960 11.062 -11.505 1.00 95.12 91 GLU A C 1
ATOM 770 O O . GLU A 1 91 ? 16.709 11.623 -10.438 1.00 95.12 91 GLU A O 1
ATOM 775 N N . ASN A 1 92 ? 16.290 11.359 -12.624 1.00 96.31 92 ASN A N 1
ATOM 776 C CA . ASN A 1 92 ? 15.198 12.332 -12.648 1.00 96.31 92 ASN A CA 1
ATOM 777 C C . ASN A 1 92 ? 13.961 11.835 -11.885 1.00 96.31 92 ASN A C 1
ATOM 779 O O . ASN A 1 92 ? 13.358 12.612 -11.144 1.00 96.31 92 ASN A O 1
ATOM 783 N N . ASP A 1 93 ? 13.603 10.558 -12.037 1.00 95.31 93 ASP A N 1
ATOM 784 C CA . ASP A 1 93 ? 12.503 9.928 -11.303 1.00 95.31 93 ASP A CA 1
ATOM 785 C C . ASP A 1 93 ? 12.778 9.967 -9.788 1.00 95.31 93 ASP A C 1
ATOM 787 O O . ASP A 1 93 ? 11.891 10.308 -9.009 1.00 95.31 93 ASP A O 1
ATOM 791 N N . GLU A 1 94 ? 14.009 9.659 -9.364 1.00 95.31 94 GLU A N 1
ATOM 792 C CA . GLU A 1 94 ? 14.424 9.661 -7.955 1.00 95.31 94 GLU A CA 1
ATOM 793 C C . GLU A 1 94 ? 14.379 11.067 -7.374 1.00 95.31 94 GLU A C 1
ATOM 795 O O . GLU A 1 9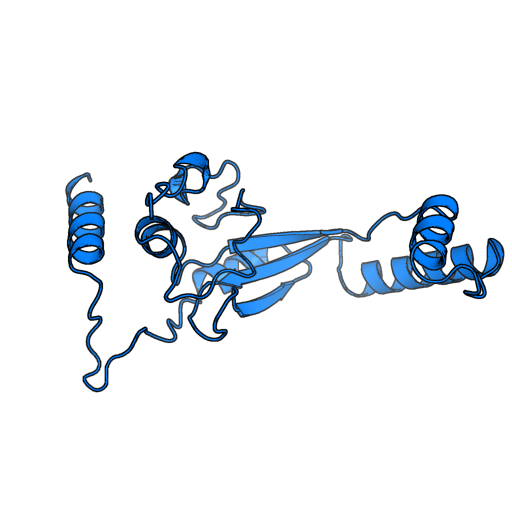4 ? 13.868 11.294 -6.275 1.00 95.31 94 GLU A O 1
ATOM 800 N N . LYS A 1 95 ? 14.890 12.039 -8.130 1.00 95.19 95 LYS A N 1
ATOM 801 C CA . LYS A 1 95 ? 14.829 13.441 -7.744 1.00 95.19 95 LYS A CA 1
ATOM 802 C C . LYS A 1 95 ? 13.379 13.893 -7.580 1.00 95.19 95 LYS A C 1
ATOM 804 O O . LYS A 1 95 ? 13.039 14.450 -6.541 1.00 95.19 95 LYS A O 1
ATOM 809 N N . SER A 1 96 ? 12.520 13.607 -8.560 1.00 95.62 96 SER A N 1
ATOM 810 C CA . SER A 1 96 ? 11.096 13.945 -8.487 1.00 95.62 96 SER A CA 1
ATOM 811 C C . SER A 1 96 ? 10.402 13.248 -7.317 1.00 95.62 96 SER A C 1
ATOM 813 O O . SER A 1 96 ? 9.529 13.846 -6.689 1.00 95.62 96 SER A O 1
ATOM 815 N N . TRP A 1 97 ? 10.777 12.002 -7.011 1.00 96.56 97 TRP A N 1
ATOM 816 C CA . TRP A 1 97 ? 10.253 11.265 -5.866 1.00 96.56 97 TRP A CA 1
ATOM 817 C C . TRP A 1 97 ? 10.605 11.958 -4.552 1.00 96.56 97 TRP A C 1
ATOM 819 O O . TRP A 1 97 ? 9.716 12.229 -3.753 1.00 96.56 97 TRP A O 1
ATOM 829 N N . ASN A 1 98 ? 11.876 12.300 -4.349 1.00 94.75 98 ASN A N 1
ATOM 830 C CA . ASN A 1 98 ? 12.350 12.944 -3.122 1.00 94.75 98 ASN A CA 1
ATOM 831 C C . ASN A 1 98 ? 11.876 14.400 -2.975 1.00 94.75 98 ASN A C 1
ATOM 833 O O . ASN A 1 98 ? 11.737 14.890 -1.856 1.00 94.75 98 ASN A O 1
ATOM 837 N N . GLU A 1 99 ? 11.615 15.098 -4.084 1.00 94.94 99 GLU A N 1
ATOM 838 C CA . GLU A 1 99 ? 10.974 16.418 -4.066 1.00 94.94 99 GLU A CA 1
ATOM 839 C C . GLU A 1 99 ? 9.507 16.335 -3.619 1.00 94.94 99 GLU A C 1
ATOM 841 O O . GLU A 1 99 ? 9.013 17.254 -2.965 1.00 94.94 99 GLU A O 1
ATOM 846 N N . HIS A 1 100 ? 8.811 15.245 -3.957 1.00 94.69 100 HIS A N 1
ATOM 847 C CA . HIS A 1 100 ? 7.402 15.057 -3.615 1.00 94.69 100 HIS A CA 1
ATOM 848 C C . HIS A 1 100 ? 7.194 14.414 -2.236 1.00 94.69 100 HIS A C 1
ATOM 850 O O . HIS A 1 100 ? 6.298 14.822 -1.498 1.00 94.69 100 HIS A O 1
ATOM 856 N N . TRP A 1 101 ? 8.035 13.442 -1.882 1.00 96.44 101 TRP A N 1
ATOM 857 C CA . TRP A 1 101 ? 8.017 12.718 -0.614 1.00 96.44 101 TRP A CA 1
ATOM 858 C C . TRP A 1 101 ? 9.239 13.104 0.205 1.00 96.44 101 TRP A C 1
ATOM 860 O O . TRP A 1 101 ? 10.308 12.501 0.092 1.00 96.44 101 TRP A O 1
ATOM 870 N N . VAL A 1 102 ? 9.088 14.141 1.027 1.00 89.56 102 VAL A N 1
ATOM 871 C CA . VAL A 1 102 ? 10.179 14.634 1.873 1.00 89.56 102 VAL A CA 1
ATOM 872 C C . VAL A 1 102 ? 10.604 13.522 2.834 1.00 89.56 102 VAL A C 1
ATOM 874 O O . VAL A 1 102 ? 9.807 13.053 3.637 1.00 89.56 102 VAL A O 1
ATOM 877 N N . GLY A 1 103 ? 11.868 13.099 2.751 1.00 88.31 103 GLY A N 1
ATOM 878 C CA . GLY A 1 103 ? 12.385 11.938 3.488 1.00 88.31 103 GLY A CA 1
ATOM 879 C C . GLY A 1 103 ? 12.398 10.631 2.686 1.00 88.31 103 GLY A C 1
ATOM 880 O O . GLY A 1 103 ? 12.788 9.603 3.229 1.00 88.31 103 GLY A O 1
ATOM 881 N N . GLY A 1 104 ? 12.003 10.664 1.408 1.00 94.75 104 GLY A N 1
ATOM 882 C CA . GLY A 1 104 ? 12.104 9.547 0.465 1.00 94.75 104 GLY A CA 1
ATOM 883 C C . GLY A 1 104 ? 11.066 8.441 0.661 1.00 94.75 104 GLY A C 1
ATOM 884 O O . GLY A 1 104 ? 11.086 7.458 -0.081 1.00 94.75 104 GLY A O 1
ATOM 885 N N . ILE A 1 105 ? 10.151 8.600 1.621 1.00 96.94 105 ILE A N 1
ATOM 886 C CA . ILE A 1 105 ? 9.126 7.615 1.972 1.00 96.94 105 ILE A CA 1
ATOM 887 C C . ILE A 1 105 ? 7.742 8.235 1.793 1.00 96.94 105 ILE A C 1
ATOM 889 O O . ILE A 1 105 ? 7.444 9.301 2.333 1.00 96.94 105 ILE A O 1
ATOM 893 N N . ARG A 1 106 ? 6.881 7.526 1.066 1.00 98.19 106 ARG A N 1
ATOM 894 C CA . ARG A 1 106 ? 5.452 7.805 0.965 1.00 98.19 106 ARG A CA 1
ATOM 895 C C . ARG A 1 106 ? 4.691 6.943 1.964 1.00 98.19 106 ARG A C 1
ATOM 897 O O . ARG A 1 106 ? 4.769 5.721 1.903 1.00 98.19 106 ARG A O 1
ATOM 904 N N . TYR A 1 107 ? 3.886 7.571 2.811 1.00 98.44 107 TYR A N 1
ATOM 905 C CA . TYR A 1 107 ? 2.954 6.898 3.715 1.00 98.44 107 TYR A CA 1
ATOM 906 C C . TYR A 1 107 ? 1.554 6.949 3.112 1.00 98.44 107 TYR A C 1
ATOM 908 O O . TYR A 1 107 ? 0.977 8.026 2.961 1.00 98.44 107 TYR A O 1
ATOM 916 N N . SER A 1 108 ? 1.008 5.795 2.741 1.00 98.25 108 SER A N 1
ATOM 917 C CA . SER A 1 108 ? -0.319 5.681 2.132 1.00 98.25 108 SER A CA 1
ATOM 918 C C . SER A 1 108 ? -1.311 5.143 3.151 1.00 98.25 108 SER A C 1
ATOM 920 O O . SER A 1 108 ? -1.116 4.051 3.674 1.00 98.25 108 SER A O 1
ATOM 922 N N . VAL A 1 109 ? -2.374 5.896 3.428 1.00 97.88 109 VAL A N 1
ATOM 923 C CA . VAL A 1 109 ? -3.433 5.483 4.356 1.00 97.88 109 VAL A CA 1
ATOM 924 C C . VAL A 1 109 ? -4.531 4.789 3.566 1.00 97.88 109 VAL A C 1
ATOM 926 O O . VAL A 1 109 ? -5.108 5.378 2.649 1.00 97.88 109 VAL A O 1
ATOM 929 N N . GLN A 1 110 ? -4.840 3.552 3.933 1.00 96.81 110 GLN A N 1
ATOM 930 C CA . GLN A 1 110 ? -5.795 2.692 3.239 1.00 96.81 110 GLN A CA 1
ATOM 931 C C . GLN A 1 110 ? -6.828 2.139 4.221 1.00 96.81 110 GLN A C 1
ATOM 933 O O . GLN A 1 110 ? -6.561 2.044 5.416 1.00 96.81 110 GLN A O 1
ATOM 938 N N . CYS A 1 111 ? -8.025 1.799 3.739 1.00 94.00 111 CYS A N 1
ATOM 939 C CA . CYS A 1 111 ? -9.070 1.197 4.570 1.00 94.00 111 CYS A CA 1
ATOM 940 C C . CYS A 1 111 ? -10.063 0.395 3.718 1.00 94.00 111 CYS A C 1
ATOM 942 O O . CYS A 1 111 ? -10.479 0.860 2.652 1.00 94.00 111 CYS A O 1
ATOM 944 N N . LEU A 1 112 ? -10.481 -0.784 4.188 1.00 91.44 112 LEU A N 1
ATOM 945 C CA . LEU A 1 112 ? -11.625 -1.500 3.619 1.00 91.44 112 LEU A CA 1
ATOM 946 C C . LEU A 1 112 ? -12.912 -0.768 4.001 1.00 91.44 112 LEU A C 1
ATOM 948 O O . LEU A 1 112 ? -13.490 -0.989 5.059 1.00 91.44 112 LEU A O 1
ATOM 952 N N . THR A 1 113 ? -13.328 0.163 3.148 1.00 85.62 113 THR A N 1
ATOM 953 C CA . THR A 1 113 ? -14.504 1.003 3.396 1.00 85.62 113 THR A CA 1
ATOM 954 C C . THR A 1 113 ? -15.751 0.537 2.663 1.00 85.62 113 THR A C 1
ATOM 956 O O . THR A 1 113 ? -16.795 1.117 2.913 1.00 85.62 113 THR A O 1
ATOM 959 N N . GLY A 1 114 ? -15.644 -0.409 1.722 1.00 83.38 114 GLY A N 1
ATOM 960 C CA . GLY A 1 114 ? -16.711 -0.752 0.772 1.00 83.38 114 GLY A CA 1
ATOM 961 C C . GLY A 1 114 ? -16.826 0.180 -0.439 1.00 83.38 114 GLY A C 1
ATOM 962 O O . GLY A 1 114 ? -17.702 -0.012 -1.275 1.00 83.38 114 GLY A O 1
ATOM 963 N N . GLY A 1 115 ? -15.938 1.176 -0.577 1.00 85.88 115 GLY A N 1
ATOM 964 C CA . GLY A 1 115 ? -15.932 2.074 -1.740 1.00 85.88 115 GLY A CA 1
ATOM 965 C C . GLY A 1 115 ? -15.553 1.390 -3.062 1.00 85.88 115 GLY A C 1
ATOM 966 O O . GLY A 1 115 ? -16.044 1.780 -4.120 1.00 85.88 115 GLY A O 1
ATOM 967 N N . ALA A 1 116 ? -14.699 0.365 -3.006 1.00 88.25 116 ALA A N 1
ATOM 968 C CA . ALA A 1 116 ? -14.417 -0.540 -4.117 1.00 88.25 116 ALA A CA 1
ATOM 969 C C . ALA A 1 116 ? -14.973 -1.933 -3.800 1.00 88.25 116 ALA A C 1
ATOM 971 O O . ALA A 1 116 ? -15.112 -2.296 -2.631 1.00 88.25 116 ALA A O 1
ATOM 972 N N . TRP A 1 117 ? -15.277 -2.704 -4.846 1.00 87.88 117 TRP A N 1
ATOM 973 C CA . TRP A 1 117 ? -15.870 -4.035 -4.707 1.00 87.88 117 TRP A CA 1
ATOM 974 C C . TRP A 1 117 ? -14.888 -5.079 -4.148 1.00 87.88 117 TRP A C 1
ATOM 976 O O . TRP A 1 117 ? -15.341 -6.029 -3.524 1.00 87.88 117 TRP A O 1
ATOM 986 N N . ASP A 1 118 ? -13.575 -4.886 -4.330 1.00 90.00 118 ASP A N 1
ATOM 987 C CA . ASP A 1 118 ? -12.530 -5.904 -4.130 1.00 90.00 118 ASP A CA 1
ATOM 988 C C . ASP A 1 118 ? -11.298 -5.458 -3.329 1.00 90.00 118 ASP A C 1
ATOM 990 O O . ASP A 1 118 ? -10.422 -6.274 -3.053 1.00 90.00 118 ASP A O 1
ATOM 994 N N . ARG A 1 119 ? -11.165 -4.171 -2.987 1.00 94.69 119 ARG A N 1
ATOM 995 C CA . ARG A 1 119 ? -9.914 -3.645 -2.419 1.00 94.69 119 ARG A CA 1
ATOM 996 C C . ARG A 1 119 ? -10.105 -2.490 -1.442 1.00 94.69 119 ARG A C 1
ATOM 998 O O . ARG A 1 119 ? -11.117 -1.783 -1.504 1.00 94.69 119 ARG A O 1
ATOM 1005 N N . PRO A 1 120 ? -9.101 -2.223 -0.588 1.00 94.81 120 PRO A N 1
ATOM 1006 C CA . PRO A 1 120 ? -9.075 -1.027 0.239 1.00 94.81 120 PRO A CA 1
ATOM 1007 C C . PRO A 1 120 ? -9.184 0.251 -0.595 1.00 94.81 120 PRO A C 1
ATOM 1009 O O . PRO A 1 120 ? -8.586 0.393 -1.662 1.00 94.81 120 PRO A O 1
ATOM 1012 N N . SER A 1 121 ? -9.929 1.220 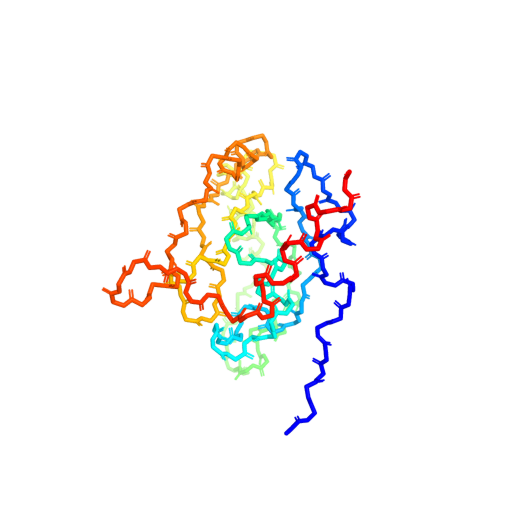-0.076 1.00 92.06 121 SER A N 1
ATOM 1013 C CA . SER A 1 121 ? -9.922 2.578 -0.606 1.00 92.06 121 SER A CA 1
ATOM 1014 C C . SER A 1 121 ? -8.684 3.324 -0.124 1.00 92.06 121 SER A C 1
ATOM 1016 O O . SER A 1 121 ? -8.338 3.269 1.058 1.00 92.06 121 SER A O 1
ATOM 1018 N N . MET A 1 122 ? -8.062 4.078 -1.029 1.00 94.75 122 MET A N 1
ATOM 1019 C CA . MET A 1 122 ? -7.001 5.021 -0.687 1.00 94.75 122 MET A CA 1
ATOM 1020 C C . MET A 1 122 ? -7.610 6.255 -0.018 1.00 94.75 122 MET A C 1
ATOM 1022 O O . MET A 1 122 ? -8.437 6.943 -0.618 1.00 94.75 122 MET A O 1
ATOM 1026 N N . LEU A 1 123 ? -7.212 6.538 1.221 1.00 93.69 123 LEU A N 1
ATOM 1027 C CA . LEU A 1 123 ? -7.693 7.695 1.979 1.00 93.69 123 LEU A CA 1
ATOM 1028 C C . LEU A 1 123 ? -6.785 8.917 1.810 1.00 93.69 123 LEU A C 1
ATOM 1030 O O . LEU A 1 123 ? -7.276 10.045 1.860 1.00 93.69 123 LEU A O 1
ATOM 1034 N N . GLY A 1 124 ? -5.482 8.706 1.603 1.00 95.94 124 GLY A N 1
ATOM 1035 C CA . GLY A 1 124 ? -4.515 9.779 1.387 1.00 95.94 124 GLY A CA 1
ATOM 1036 C C . GLY A 1 124 ? -3.068 9.294 1.330 1.00 95.94 124 GLY A C 1
ATOM 1037 O O . GLY A 1 124 ? -2.773 8.146 1.663 1.00 95.94 124 GLY A O 1
ATOM 1038 N N . HIS A 1 125 ? -2.174 10.197 0.927 1.00 97.81 125 HIS A N 1
ATOM 1039 C CA . HIS A 1 125 ? -0.730 9.981 0.877 1.00 97.81 125 HIS A CA 1
ATOM 1040 C C . HIS A 1 125 ? -0.002 11.136 1.561 1.00 97.81 125 HIS A C 1
ATOM 1042 O O . HIS A 1 125 ? -0.383 12.293 1.378 1.00 97.81 125 HIS A O 1
ATOM 1048 N N . PHE A 1 126 ? 1.057 10.822 2.300 1.00 97.75 126 PHE A N 1
ATOM 1049 C CA . PHE A 1 126 ? 1.787 11.783 3.121 1.00 97.75 126 PHE A CA 1
ATOM 1050 C C . PHE A 1 126 ? 3.294 11.551 3.046 1.00 97.75 126 PHE A C 1
ATOM 1052 O O . PHE A 1 126 ? 3.745 10.430 2.812 1.00 97.75 126 PHE A O 1
ATOM 1059 N N . SER A 1 127 ? 4.068 12.614 3.274 1.00 97.25 127 SER A N 1
ATOM 1060 C CA . SER A 1 127 ? 5.533 12.523 3.409 1.00 97.25 127 SER A CA 1
ATOM 1061 C C . SER A 1 127 ? 5.962 12.136 4.825 1.00 97.25 127 SER A C 1
ATOM 1063 O O . SER A 1 127 ? 7.111 11.772 5.050 1.00 97.25 127 SER A O 1
ATOM 1065 N N . THR A 1 128 ? 5.054 12.226 5.802 1.00 97.25 128 THR A N 1
ATOM 1066 C CA . THR A 1 128 ? 5.361 11.947 7.205 1.00 97.25 128 THR A CA 1
ATOM 1067 C C . THR A 1 128 ? 4.407 10.915 7.793 1.00 97.25 128 THR A C 1
ATOM 1069 O O . THR A 1 128 ? 3.217 10.876 7.469 1.00 97.25 128 THR A O 1
ATOM 1072 N N . LEU A 1 129 ? 4.933 10.092 8.704 1.00 97.31 129 LEU A N 1
ATOM 1073 C CA . LEU A 1 129 ? 4.122 9.135 9.452 1.00 97.31 129 LEU A CA 1
ATOM 1074 C C . LEU A 1 129 ? 3.096 9.846 10.347 1.00 97.31 129 LEU A C 1
ATOM 1076 O O . LEU A 1 129 ? 1.981 9.363 10.502 1.00 97.31 129 LEU A O 1
ATOM 1080 N N . GLU A 1 130 ? 3.450 11.001 10.915 1.00 97.44 130 GLU A N 1
ATOM 1081 C CA . GLU A 1 130 ? 2.570 11.771 11.800 1.00 97.44 130 GLU A CA 1
ATOM 1082 C C . GLU A 1 130 ? 1.284 12.217 11.091 1.00 97.44 130 GLU A C 1
ATOM 1084 O O . GLU A 1 130 ? 0.190 12.003 11.614 1.00 97.44 130 GLU A O 1
ATOM 1089 N N . GLU A 1 131 ? 1.388 12.767 9.877 1.00 97.06 131 GLU A N 1
ATOM 1090 C CA . GLU A 1 131 ? 0.217 13.171 9.088 1.00 97.06 131 GLU A CA 1
ATOM 1091 C C . GLU A 1 131 ? -0.638 11.965 8.679 1.00 97.06 131 GLU A C 1
ATOM 1093 O O . GLU A 1 131 ? -1.870 12.018 8.750 1.00 97.06 131 GLU A O 1
ATOM 1098 N N . ALA A 1 132 ? 0.004 10.853 8.308 1.00 97.69 132 ALA A N 1
ATOM 1099 C CA . ALA A 1 132 ? -0.692 9.615 7.977 1.00 97.69 132 ALA A CA 1
ATOM 1100 C C . ALA A 1 132 ? -1.463 9.053 9.185 1.00 97.69 132 ALA A C 1
ATOM 1102 O O . ALA A 1 132 ? -2.637 8.697 9.058 1.00 97.69 132 ALA A O 1
ATOM 1103 N N . LEU A 1 133 ? -0.843 9.037 10.371 1.00 96.75 133 LEU A N 1
ATOM 1104 C CA . LEU A 1 133 ? -1.485 8.641 11.627 1.00 96.75 133 LEU A CA 1
ATOM 1105 C C . LEU A 1 133 ? -2.632 9.582 11.998 1.00 96.75 133 LEU A C 1
ATOM 1107 O O . LEU A 1 133 ? -3.675 9.116 12.454 1.00 96.75 133 LEU A O 1
ATOM 1111 N N . ALA A 1 134 ? -2.469 10.893 11.801 1.00 96.31 134 ALA A N 1
ATOM 1112 C CA . ALA A 1 134 ? -3.526 11.864 12.061 1.00 96.31 134 ALA A CA 1
ATOM 1113 C C . ALA A 1 134 ? -4.766 11.577 11.199 1.00 96.31 134 ALA A C 1
ATOM 1115 O O . ALA A 1 134 ? -5.871 11.481 11.738 1.00 96.31 134 ALA A O 1
ATOM 1116 N N . LEU A 1 135 ? -4.586 11.338 9.891 1.00 94.94 135 LEU A N 1
ATOM 1117 C CA . LEU A 1 135 ? -5.695 10.963 9.009 1.00 94.94 135 LEU A CA 1
ATOM 1118 C C . LEU A 1 135 ? -6.320 9.621 9.421 1.00 94.94 135 LEU A C 1
ATOM 1120 O O . LEU A 1 135 ? -7.546 9.509 9.478 1.00 94.94 135 LEU A O 1
ATOM 1124 N N . ALA A 1 136 ? -5.493 8.612 9.705 1.00 93.75 136 ALA A N 1
ATOM 1125 C CA . ALA A 1 136 ? -5.950 7.276 10.083 1.00 93.75 136 ALA A CA 1
ATOM 1126 C C . ALA A 1 136 ? -6.775 7.282 11.384 1.00 93.75 136 ALA A C 1
ATOM 1128 O O . ALA A 1 136 ? -7.731 6.524 11.505 1.00 93.75 136 ALA A O 1
ATOM 1129 N N . LYS A 1 137 ? -6.456 8.171 12.334 1.00 90.56 137 LYS A N 1
ATOM 1130 C CA . LYS A 1 137 ? -7.216 8.346 13.583 1.00 90.56 137 LYS A CA 1
ATOM 1131 C C . LYS A 1 137 ? -8.516 9.131 13.393 1.00 90.56 137 LYS A C 1
ATOM 1133 O O . LYS A 1 137 ? -9.496 8.853 14.078 1.00 90.56 137 LYS A O 1
ATOM 1138 N N . GLU A 1 138 ? -8.535 10.124 12.502 1.00 87.06 138 GLU A N 1
ATOM 1139 C CA . GLU A 1 138 ? -9.727 10.949 12.250 1.00 87.06 138 GLU A CA 1
ATOM 1140 C C . GLU A 1 138 ? -10.797 10.194 11.442 1.00 87.06 138 GLU A C 1
ATOM 1142 O O . GLU A 1 138 ? -11.999 10.397 11.629 1.00 87.06 138 GLU A O 1
ATOM 1147 N N . LYS A 1 139 ? -10.376 9.327 10.515 1.00 68.38 139 LYS A N 1
ATOM 1148 C CA . LYS A 1 139 ? -11.271 8.629 9.586 1.00 68.38 139 LYS A CA 1
ATOM 1149 C C . LYS A 1 139 ? -11.643 7.243 10.116 1.00 68.38 139 LYS A C 1
ATOM 1151 O O . LYS A 1 139 ? -10.843 6.321 10.041 1.00 68.38 139 LYS A O 1
ATOM 1156 N N . PRO A 1 140 ? -12.926 7.046 10.444 1.00 58.09 140 PRO A N 1
ATOM 1157 C CA . PRO A 1 140 ? -13.656 5.994 9.747 1.00 58.09 140 PRO A CA 1
ATOM 1158 C C . PRO A 1 140 ? -15.005 6.540 9.268 1.00 58.09 140 PRO A C 1
ATOM 1160 O O . PRO A 1 140 ? -16.009 6.502 9.975 1.00 58.09 140 PRO A O 1
ATOM 1163 N N . LYS A 1 141 ? -15.066 7.048 8.030 1.00 48.78 141 LYS A N 1
ATOM 1164 C CA . LYS A 1 141 ? -16.355 7.100 7.326 1.00 48.78 141 LYS A CA 1
ATOM 1165 C C . LYS A 1 141 ? -16.565 5.710 6.752 1.00 48.78 141 LYS A C 1
ATOM 1167 O O . LYS A 1 141 ? -16.107 5.438 5.647 1.00 48.78 141 LYS A O 1
ATOM 1172 N N . MET A 1 142 ? -17.173 4.821 7.535 1.00 53.50 142 MET A N 1
ATOM 1173 C CA . MET A 1 142 ? -17.689 3.575 6.982 1.00 53.50 142 MET A CA 1
ATOM 1174 C C . MET A 1 142 ? -18.623 3.961 5.830 1.00 53.50 142 MET A C 1
ATOM 1176 O O . MET A 1 142 ? -19.639 4.616 6.076 1.00 53.50 142 MET A O 1
ATOM 1180 N N . TYR A 1 143 ? -18.292 3.598 4.585 1.00 42.50 143 TYR A N 1
ATOM 1181 C CA . TYR A 1 143 ? -19.342 3.424 3.583 1.00 42.50 143 TYR A CA 1
ATOM 1182 C C . TYR A 1 143 ? -19.981 2.097 3.952 1.00 42.50 143 TYR A C 1
ATOM 1184 O O . TYR A 1 143 ? -19.574 1.005 3.586 1.00 42.50 143 TYR A O 1
ATOM 1192 N N . GLN A 1 144 ? -20.855 2.262 4.922 1.00 46.50 144 GLN A N 1
ATOM 1193 C CA . GLN A 1 144 ? -21.589 1.273 5.654 1.00 46.50 144 GLN A CA 1
ATOM 1194 C C . GLN A 1 144 ? -22.106 0.219 4.650 1.00 46.50 144 GLN A C 1
ATOM 1196 O O . GLN A 1 144 ? -22.634 0.578 3.595 1.00 46.50 144 GLN A O 1
ATOM 1201 N N . LEU A 1 145 ? -21.892 -1.069 4.957 1.00 45.41 145 LEU A N 1
ATOM 1202 C CA . LEU A 1 145 ? -22.693 -2.171 4.416 1.00 45.41 145 LEU A CA 1
ATOM 1203 C C . LEU A 1 145 ? -24.125 -1.897 4.892 1.00 45.41 145 LEU A C 1
ATOM 1205 O O . LEU A 1 145 ? -24.532 -2.335 5.963 1.00 45.41 145 LEU A O 1
ATOM 1209 N N . LEU A 1 146 ? -24.799 -0.995 4.189 1.00 40.47 146 LEU A N 1
ATOM 1210 C CA . LEU A 1 146 ? -26.153 -0.560 4.462 1.00 40.47 146 LEU A CA 1
ATOM 1211 C C . LEU A 1 146 ? -27.083 -1.466 3.691 1.00 40.47 146 LEU A C 1
ATOM 1213 O O . LEU A 1 146 ? -27.000 -1.523 2.464 1.00 40.47 146 LEU A O 1
ATOM 1217 N N . ASP A 1 147 ? -27.985 -2.125 4.404 1.00 45.09 147 ASP A N 1
ATOM 1218 C CA . ASP A 1 147 ? -29.269 -2.432 3.806 1.00 45.09 147 ASP A CA 1
ATOM 1219 C C . ASP A 1 147 ? -30.102 -1.141 3.666 1.00 45.09 147 ASP A C 1
ATOM 1221 O O . ASP A 1 147 ? -29.730 -0.060 4.147 1.00 45.09 147 ASP A O 1
ATOM 1225 N N . ASP A 1 148 ? -31.238 -1.248 2.980 1.00 40.72 148 ASP A N 1
ATOM 1226 C CA . ASP A 1 148 ? -32.138 -0.126 2.698 1.00 40.72 148 ASP A CA 1
ATOM 1227 C C . ASP A 1 148 ? -32.704 0.555 3.970 1.00 40.72 148 ASP A C 1
ATOM 1229 O O . ASP A 1 148 ? -33.332 1.612 3.868 1.00 40.72 148 ASP A O 1
ATOM 1233 N N . GLU A 1 149 ? -32.482 -0.006 5.169 1.00 48.44 149 GLU A N 1
ATOM 1234 C CA . GLU A 1 149 ? -33.045 0.472 6.437 1.00 48.44 149 GLU A CA 1
ATOM 1235 C C . GLU A 1 149 ? -32.033 1.145 7.380 1.00 48.44 149 GLU A C 1
ATOM 1237 O O . GLU A 1 149 ? -32.422 1.661 8.432 1.00 48.44 149 GLU A O 1
ATOM 1242 N N . GLY A 1 150 ? -30.753 1.252 7.010 1.00 38.34 150 GLY A N 1
ATOM 1243 C CA . GLY A 1 150 ? -29.805 2.044 7.804 1.00 38.34 150 GLY A CA 1
ATOM 1244 C C . GLY A 1 150 ? -29.192 1.307 8.999 1.00 38.34 150 GLY A C 1
ATOM 1245 O O . GLY A 1 150 ? -28.485 1.936 9.796 1.00 38.34 150 GLY A O 1
ATOM 1246 N N . VAL A 1 151 ? -29.455 0.006 9.150 1.00 38.94 151 VAL A N 1
ATOM 1247 C CA . VAL A 1 151 ? -28.964 -0.819 10.260 1.00 38.94 151 VAL A CA 1
ATOM 1248 C C . VAL A 1 151 ? -27.964 -1.830 9.712 1.00 38.94 151 VAL A C 1
ATOM 1250 O O . VAL A 1 151 ? -28.146 -2.419 8.658 1.00 38.94 151 VAL A O 1
ATOM 1253 N N . LEU A 1 152 ? -26.851 -1.989 10.423 1.00 45.31 152 LEU A N 1
ATOM 1254 C CA . LEU A 1 152 ? -25.818 -2.959 10.091 1.00 45.31 152 LEU A CA 1
ATOM 1255 C C . LEU A 1 152 ? -26.423 -4.361 10.302 1.00 45.31 152 LEU A C 1
ATOM 1257 O O . LEU A 1 152 ? -26.424 -4.847 11.435 1.00 45.31 152 LEU A O 1
ATOM 1261 N N . ASP A 1 153 ? -26.917 -5.027 9.255 1.00 43.59 153 ASP A N 1
ATOM 1262 C CA . ASP A 1 153 ? -27.077 -6.487 9.298 1.00 43.59 153 ASP A CA 1
ATOM 1263 C C . ASP A 1 153 ? -25.676 -7.103 9.191 1.00 43.59 153 ASP A C 1
ATOM 1265 O O . ASP A 1 153 ? -25.272 -7.704 8.196 1.00 43.59 153 ASP A O 1
ATOM 1269 N N . LEU A 1 154 ? -24.860 -6.847 10.222 1.00 48.16 154 LEU A N 1
ATOM 1270 C CA . LEU A 1 154 ? -23.672 -7.642 10.464 1.00 48.16 154 LEU A CA 1
ATOM 1271 C C . LEU A 1 154 ? -24.147 -9.089 10.501 1.00 48.16 154 LEU A C 1
ATOM 1273 O O . LEU A 1 154 ? -25.069 -9.373 11.273 1.00 48.16 154 LEU A O 1
ATOM 1277 N N . PRO A 1 155 ? -23.507 -10.008 9.755 1.00 49.16 155 PRO A N 1
ATOM 1278 C CA . PRO A 1 155 ? -23.730 -11.427 9.965 1.00 49.16 155 PRO A CA 1
ATOM 1279 C C . PRO A 1 155 ? -23.684 -11.677 11.471 1.00 49.16 155 PRO A C 1
ATOM 1281 O O . PRO A 1 155 ? -22.762 -11.190 12.122 1.00 49.16 155 PRO A O 1
ATOM 1284 N N . ILE A 1 156 ? -24.680 -12.366 12.033 1.00 43.00 156 ILE A N 1
ATOM 1285 C CA . ILE A 1 156 ? -24.847 -12.572 13.489 1.00 43.00 156 ILE A CA 1
ATOM 1286 C C . ILE A 1 156 ? -23.511 -12.905 14.182 1.00 43.00 156 ILE A C 1
ATOM 1288 O O . ILE A 1 156 ? -23.203 -12.381 15.248 1.00 43.00 156 ILE A O 1
ATOM 1292 N N . ILE A 1 157 ? -22.668 -13.681 13.498 1.00 40.59 157 ILE A N 1
ATOM 1293 C CA . ILE A 1 157 ? -21.304 -14.052 13.892 1.00 40.59 157 ILE A CA 1
ATOM 1294 C C . ILE A 1 157 ? -20.436 -12.831 14.249 1.00 40.59 157 ILE A C 1
ATOM 1296 O O . ILE A 1 157 ? -19.738 -12.844 15.253 1.00 40.59 157 ILE A O 1
ATOM 1300 N N . MET A 1 158 ? -20.489 -11.748 13.476 1.00 46.72 158 MET A N 1
ATOM 1301 C CA . MET A 1 158 ? -19.703 -10.538 13.716 1.00 46.72 158 MET A CA 1
ATOM 1302 C C . MET A 1 158 ? -20.250 -9.696 14.876 1.00 46.72 158 MET A C 1
ATOM 1304 O O . MET A 1 158 ? -19.471 -9.065 15.586 1.00 46.72 158 MET A O 1
ATOM 1308 N N . GLN A 1 159 ? -21.562 -9.732 15.138 1.00 49.22 159 GLN A N 1
ATOM 1309 C CA . GLN A 1 159 ? -22.121 -9.147 16.365 1.00 49.22 159 GLN A CA 1
ATOM 1310 C C . GLN A 1 159 ? -21.650 -9.927 17.602 1.00 49.22 159 GLN A C 1
ATOM 1312 O O . GLN A 1 159 ? -21.289 -9.330 18.617 1.00 49.22 159 GLN A O 1
ATOM 1317 N N . GLU A 1 160 ? -21.594 -11.256 17.501 1.00 46.84 160 GLU A N 1
ATOM 1318 C CA . GLU A 1 160 ? -21.132 -12.142 18.572 1.00 46.84 160 GLU A CA 1
ATOM 1319 C C . GLU A 1 160 ? -19.624 -12.006 18.842 1.00 46.84 160 GLU A C 1
ATOM 1321 O O . GLU A 1 160 ? -19.224 -11.920 20.003 1.00 46.84 160 GLU A O 1
ATOM 1326 N N . VAL A 1 161 ? -18.789 -11.919 17.799 1.00 49.66 161 VAL A N 1
ATOM 1327 C CA . VAL A 1 161 ? -17.330 -11.722 17.918 1.00 49.66 161 VAL A CA 1
ATOM 1328 C C . VAL A 1 161 ? -17.005 -10.362 18.542 1.00 49.66 161 VAL A C 1
ATOM 1330 O O . VAL A 1 161 ? -16.192 -10.278 19.466 1.00 49.66 161 VAL A O 1
ATOM 1333 N N . MET A 1 162 ? -17.688 -9.298 18.112 1.00 52.72 162 MET A N 1
ATOM 1334 C CA . MET A 1 162 ? -17.501 -7.962 18.685 1.00 52.72 162 MET A CA 1
ATOM 1335 C C . MET A 1 162 ? -17.908 -7.924 20.164 1.00 52.72 162 MET A C 1
ATOM 1337 O O . MET A 1 162 ? -17.140 -7.432 20.992 1.00 52.72 162 MET A O 1
ATOM 1341 N N . ALA A 1 163 ? -19.043 -8.531 20.528 1.00 54.50 163 ALA A N 1
ATOM 1342 C CA . ALA A 1 163 ? -19.498 -8.612 21.917 1.00 54.50 163 ALA A CA 1
ATOM 1343 C C . ALA A 1 163 ? -18.533 -9.398 22.830 1.00 54.50 163 ALA A C 1
ATOM 1345 O O . ALA A 1 163 ? -18.355 -9.049 23.999 1.00 54.50 163 ALA A O 1
ATOM 1346 N N . GLN A 1 164 ? -17.875 -10.439 22.311 1.00 43.72 164 GLN A N 1
ATOM 1347 C CA . GLN A 1 164 ? -16.884 -11.217 23.063 1.00 43.72 164 GLN A CA 1
ATOM 1348 C C . GLN A 1 164 ? -15.576 -10.443 23.290 1.00 43.72 164 GLN A C 1
ATOM 1350 O O . GLN A 1 164 ? -14.976 -10.567 24.358 1.00 43.72 164 GLN A O 1
ATOM 1355 N N . SER A 1 165 ? -15.166 -9.601 22.336 1.00 41.00 165 SER A N 1
ATOM 1356 C CA . SER A 1 165 ? -13.971 -8.753 22.472 1.00 41.00 165 SER A CA 1
ATOM 1357 C C . SER A 1 165 ? -14.121 -7.650 23.534 1.00 41.00 165 SER A C 1
ATOM 1359 O O . SER A 1 165 ? -13.150 -7.273 24.192 1.00 41.00 165 SER A O 1
ATOM 1361 N N . GLU A 1 166 ? -15.346 -7.162 23.755 1.00 44.41 166 GLU A N 1
ATOM 1362 C CA . GLU A 1 166 ? -15.653 -6.127 24.751 1.00 44.41 166 GLU A CA 1
ATOM 1363 C C . GLU A 1 166 ? -15.833 -6.695 26.166 1.00 44.41 166 GLU A C 1
ATOM 1365 O O . GLU A 1 166 ? -15.493 -6.030 27.143 1.00 44.41 166 GLU A O 1
ATOM 1370 N N . ALA A 1 167 ? -16.305 -7.939 26.285 1.00 46.78 167 ALA A N 1
ATOM 1371 C CA . ALA A 1 167 ? -16.480 -8.635 27.562 1.00 46.78 167 ALA A CA 1
ATOM 1372 C C . ALA A 1 167 ? -15.163 -9.153 28.182 1.00 46.78 167 ALA A C 1
ATOM 1374 O O . ALA A 1 167 ? -15.162 -9.604 29.328 1.00 46.78 167 ALA A O 1
ATOM 1375 N N . GLY A 1 168 ? -14.054 -9.108 27.435 1.00 45.34 168 GLY A N 1
ATOM 1376 C CA . GLY A 1 168 ? -12.718 -9.526 27.876 1.00 45.34 168 GLY A CA 1
ATOM 1377 C C . GLY A 1 168 ? -11.849 -8.425 28.503 1.00 45.34 168 GLY A C 1
ATOM 1378 O O . GLY A 1 168 ? -10.670 -8.679 28.750 1.00 45.34 168 GLY A O 1
ATOM 1379 N N . LYS A 1 169 ? -12.392 -7.220 28.733 1.00 40.56 169 LYS A N 1
ATOM 1380 C CA . LYS A 1 169 ? -11.723 -6.114 29.445 1.00 40.56 169 LYS A CA 1
ATOM 1381 C C . LYS A 1 169 ? -12.145 -6.009 30.906 1.00 40.56 169 LYS A C 1
ATOM 1383 O O . LYS A 1 169 ? -13.348 -6.179 31.194 1.00 40.56 169 LYS A O 1
#

Sequence (169 aa):
MLNTLFDEKYYFENQENIVDGIAIDPLLPDDFYTTANDERDTNELAHWWGRPFITTESFMEDSYEAYCKRMTEFDVAYKLESLEEFTTRRENDEKSWNEHWVGGIRYSVQCLTGGAWDRPSMLGHFSTLEEALALAKEKPKMYQLLDDEGVLDLPIIMQEVMAQSEAGK

pLDDT: mean 83.78, std 19.69, range [37.12, 98.56]

Radius of gyration: 20.46 Å; chains: 1; bounding box: 56×42×60 Å

Organism: NCBI:txid269237